Protein AF-A0A3B9H0K9-F1 (afdb_monomer)

Solvent-accessible surface area (backbone atoms only — not comparable to fu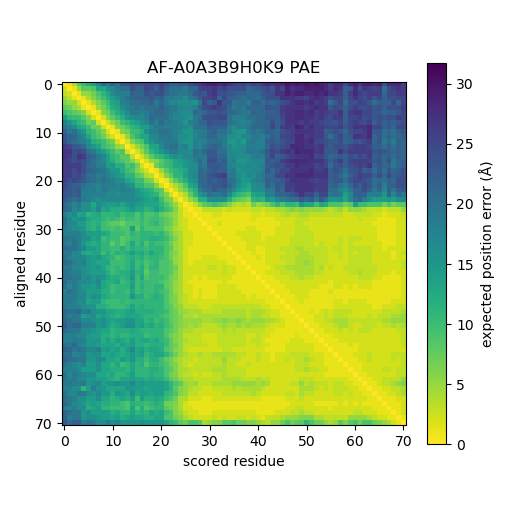ll-atom values): 4822 Å² total; per-residue (Å²): 139,80,79,79,75,77,79,75,81,82,81,66,73,86,73,93,86,84,79,64,81,91,64,81,70,53,69,44,55,21,74,81,82,61,50,63,39,51,53,90,57,37,45,40,35,26,46,43,95,89,71,47,82,38,84,27,90,82,75,72,73,70,74,67,63,50,37,37,66,78,123

Radius of gyration: 13.81 Å; Cα contacts (8 Å, |Δi|>4): 91; chains: 1; bounding box: 30×40×34 Å

Nearest PDB structures (foldseek):
  1g2r-assembly1_A  TM=8.811E-01  e=4.279E-03  Streptococcus pneumoniae
  3j6x-assembly1_21  TM=4.465E-01  e=3.151E+00  Saccharomyces cerevisiae W303
  2dlg-assembly1_A  TM=3.233E-01  e=5.945E+00  Homo sapiens

Structure (mmCIF, N/CA/C/O backbone):
data_AF-A0A3B9H0K9-F1
#
_entry.id   AF-A0A3B9H0K9-F1
#
loop_
_atom_site.group_PDB
_atom_site.id
_atom_site.type_symbol
_atom_site.label_atom_id
_atom_site.label_alt_id
_atom_site.label_comp_id
_atom_site.label_asym_id
_atom_site.label_entity_id
_atom_site.label_seq_id
_atom_site.pdbx_PDB_ins_code
_atom_site.Cartn_x
_atom_site.Cartn_y
_atom_site.Cartn_z
_atom_site.occupancy
_atom_site.B_iso_or_equiv
_atom_site.auth_seq_id
_atom_site.auth_comp_id
_atom_site.auth_asym_id
_atom_site.auth_atom_id
_atom_site.pdbx_PDB_model_num
ATOM 1 N N . MET A 1 1 ? 4.542 27.861 -9.054 1.00 44.81 1 MET A N 1
ATOM 2 C CA . MET A 1 1 ? 5.868 27.395 -8.582 1.00 44.81 1 MET A CA 1
ATOM 3 C C . MET A 1 1 ? 5.838 25.880 -8.439 1.00 44.81 1 MET A C 1
ATOM 5 O O . MET A 1 1 ? 5.737 25.363 -7.336 1.00 44.81 1 MET A O 1
ATOM 9 N N . THR A 1 2 ? 5.876 25.159 -9.556 1.00 42.62 2 THR A N 1
ATOM 10 C CA . THR A 1 2 ? 5.924 23.691 -9.553 1.00 42.62 2 THR A CA 1
ATOM 11 C C . THR A 1 2 ? 7.389 23.320 -9.709 1.00 42.62 2 THR A C 1
ATOM 13 O O . THR A 1 2 ? 7.956 23.504 -10.783 1.00 42.62 2 THR A O 1
ATOM 16 N N . LYS A 1 3 ? 8.048 22.916 -8.618 1.00 41.91 3 LYS A N 1
ATOM 17 C CA . LYS A 1 3 ? 9.434 22.436 -8.689 1.00 41.91 3 LYS A CA 1
ATOM 18 C C . LYS A 1 3 ? 9.457 21.234 -9.645 1.00 41.91 3 LYS A C 1
ATOM 20 O O . LYS A 1 3 ? 8.664 20.313 -9.432 1.00 41.91 3 LYS A O 1
ATOM 25 N N . PRO A 1 4 ? 10.309 21.224 -10.684 1.00 48.25 4 PRO A N 1
ATOM 26 C CA . PRO A 1 4 ? 10.457 20.041 -11.510 1.00 48.25 4 PRO A CA 1
ATOM 27 C C . PRO A 1 4 ? 10.991 18.927 -10.612 1.00 48.25 4 PRO A C 1
ATOM 29 O O . PRO A 1 4 ? 11.981 19.112 -9.900 1.00 48.25 4 PRO A O 1
ATOM 32 N N . HIS A 1 5 ? 10.279 17.802 -10.580 1.00 48.00 5 HIS A N 1
ATOM 33 C CA . HIS A 1 5 ? 10.743 16.636 -9.847 1.00 48.00 5 HIS A CA 1
ATOM 34 C C . HIS A 1 5 ? 12.045 16.162 -10.505 1.00 48.00 5 HIS A C 1
ATOM 36 O O . HIS A 1 5 ? 12.066 15.991 -11.728 1.00 48.00 5 HIS A O 1
ATOM 42 N N . PRO A 1 6 ? 13.130 15.976 -9.735 1.00 47.81 6 PRO A N 1
ATOM 43 C CA . PRO A 1 6 ? 14.345 15.384 -10.265 1.00 47.81 6 PRO A CA 1
ATOM 44 C C . PRO A 1 6 ? 13.991 13.993 -10.795 1.00 47.81 6 PRO A C 1
ATOM 46 O O . PRO A 1 6 ? 13.456 13.160 -10.061 1.00 47.81 6 PRO A O 1
ATOM 49 N N . LYS A 1 7 ? 14.222 13.777 -12.095 1.00 44.38 7 LYS A N 1
ATOM 50 C CA . LYS A 1 7 ? 14.081 12.474 -12.751 1.00 44.38 7 LYS A CA 1
ATOM 51 C C . LYS A 1 7 ? 14.966 11.499 -11.975 1.00 44.38 7 LYS A C 1
ATOM 53 O O . LYS A 1 7 ? 16.177 11.681 -11.931 1.00 44.38 7 LYS A O 1
ATOM 58 N N . SER A 1 8 ? 14.361 10.535 -11.289 1.00 53.53 8 SER A N 1
ATOM 59 C CA . SER A 1 8 ? 15.106 9.555 -10.504 1.00 53.53 8 SER A CA 1
ATOM 60 C C . SER A 1 8 ? 15.944 8.696 -11.444 1.00 53.53 8 SER A C 1
ATOM 62 O O . SER A 1 8 ? 15.372 7.980 -12.268 1.00 53.53 8 SER A O 1
ATOM 64 N N . ASP A 1 9 ? 17.268 8.771 -11.307 1.00 43.66 9 ASP A N 1
ATOM 65 C CA . ASP A 1 9 ? 18.196 7.874 -11.986 1.00 43.66 9 ASP A CA 1
ATOM 66 C C . ASP A 1 9 ? 17.840 6.420 -11.661 1.00 43.66 9 ASP A C 1
ATOM 68 O O . ASP A 1 9 ? 17.716 5.993 -10.507 1.00 43.66 9 ASP A O 1
ATOM 72 N N . VAL A 1 10 ? 17.590 5.687 -12.737 1.00 51.03 10 VAL A N 1
ATOM 73 C CA . VAL A 1 10 ? 17.056 4.333 -12.773 1.00 51.03 10 VAL A CA 1
ATOM 74 C C . VAL A 1 10 ? 18.155 3.349 -12.367 1.00 51.03 10 VAL A C 1
ATOM 76 O O . VAL A 1 10 ? 18.953 2.903 -13.181 1.00 51.03 10 VAL A O 1
ATOM 79 N N . ALA A 1 11 ? 18.165 2.964 -11.092 1.00 47.19 11 ALA A N 1
ATOM 80 C CA . ALA A 1 11 ? 18.672 1.658 -10.674 1.00 47.19 11 ALA A CA 1
ATOM 81 C C . ALA A 1 11 ? 17.475 0.695 -10.611 1.00 47.19 11 ALA A C 1
ATOM 83 O O . ALA A 1 11 ? 16.907 0.449 -9.546 1.00 47.19 11 ALA A O 1
ATOM 84 N N . VAL A 1 12 ? 17.033 0.242 -11.789 1.00 50.78 12 VAL A N 1
ATOM 85 C CA . VAL A 1 12 ? 15.983 -0.772 -11.965 1.00 50.78 12 VAL A CA 1
ATOM 86 C C . VAL A 1 12 ? 16.674 -2.129 -11.963 1.00 50.78 12 VAL A C 1
ATOM 88 O O . VAL A 1 12 ? 17.316 -2.523 -12.932 1.00 50.78 12 VAL A O 1
ATOM 91 N N . THR A 1 13 ? 16.594 -2.830 -10.837 1.00 47.03 13 THR A N 1
ATOM 92 C CA . THR A 1 13 ? 16.907 -4.259 -10.779 1.00 47.03 13 THR A CA 1
ATOM 93 C C . THR A 1 13 ? 15.814 -4.997 -11.546 1.00 47.03 13 THR A C 1
ATOM 95 O O . THR A 1 13 ? 14.639 -4.862 -11.211 1.00 47.03 13 THR A O 1
ATOM 98 N N . GLY A 1 14 ? 16.206 -5.678 -12.622 1.00 54.81 14 GLY A N 1
ATOM 99 C CA . GLY A 1 14 ? 15.331 -6.083 -13.717 1.00 54.81 14 GLY A CA 1
ATOM 100 C C . GLY A 1 14 ? 14.124 -6.946 -13.349 1.00 54.81 14 GLY A C 1
ATOM 101 O O . GLY A 1 14 ? 14.231 -7.955 -12.663 1.00 54.81 14 GLY A O 1
ATOM 102 N N . THR A 1 15 ? 12.982 -6.586 -13.921 1.00 44.59 15 THR A N 1
ATOM 103 C CA . THR A 1 15 ? 12.230 -7.405 -14.885 1.00 44.59 15 THR A CA 1
ATOM 104 C C . THR A 1 15 ? 11.455 -6.414 -15.766 1.00 44.59 15 THR A C 1
ATOM 106 O O . THR A 1 15 ? 11.125 -5.319 -15.318 1.00 44.59 15 THR A O 1
ATOM 109 N N . GLU A 1 16 ? 11.326 -6.719 -17.049 1.00 51.00 16 GLU A N 1
ATOM 110 C CA . GLU A 1 16 ? 11.116 -5.771 -18.150 1.00 51.00 16 GLU A CA 1
ATOM 111 C C . GLU A 1 16 ? 9.849 -4.895 -18.030 1.00 51.00 16 GLU A C 1
ATOM 113 O O . GLU A 1 16 ? 8.755 -5.394 -17.783 1.00 51.00 16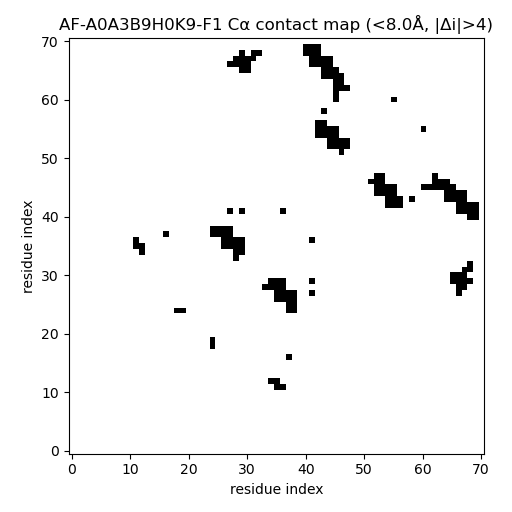 GLU A O 1
ATOM 118 N N . GLY A 1 17 ? 10.002 -3.583 -18.261 1.00 45.72 17 GLY A N 1
ATOM 119 C CA . GLY A 1 17 ? 8.901 -2.618 -18.367 1.00 45.72 17 GLY A CA 1
ATOM 120 C C . GLY A 1 17 ? 9.385 -1.173 -18.574 1.00 45.72 17 GLY A C 1
ATOM 121 O O . GLY A 1 17 ? 9.715 -0.481 -17.614 1.00 45.72 17 GLY A O 1
ATOM 122 N N . ILE A 1 18 ? 9.444 -0.709 -19.830 1.00 51.06 18 ILE A N 1
ATOM 123 C CA . ILE A 1 18 ? 9.684 0.691 -20.260 1.00 51.06 18 ILE A CA 1
ATOM 124 C C . ILE A 1 18 ? 8.822 0.933 -21.525 1.00 51.06 18 ILE A C 1
ATOM 126 O O . ILE A 1 18 ? 8.737 -0.010 -22.311 1.00 51.06 18 ILE A O 1
ATOM 130 N N . PRO A 1 19 ? 8.259 2.127 -21.839 1.00 44.72 19 PRO A N 1
ATOM 131 C CA . PRO A 1 19 ? 8.111 3.374 -21.076 1.00 44.72 19 PRO A CA 1
ATOM 132 C C . PRO A 1 19 ? 6.633 3.767 -20.846 1.00 44.72 19 PRO A C 1
ATOM 134 O O . PRO A 1 19 ? 5.778 3.580 -21.708 1.00 44.72 19 PRO A O 1
ATOM 137 N N . ALA A 1 20 ? 6.329 4.419 -19.720 1.00 51.31 20 ALA A N 1
ATOM 138 C CA . ALA A 1 20 ? 5.055 5.126 -19.572 1.00 51.31 20 ALA A CA 1
ATOM 139 C C . ALA A 1 20 ? 5.158 6.505 -20.244 1.00 51.31 20 ALA A C 1
ATO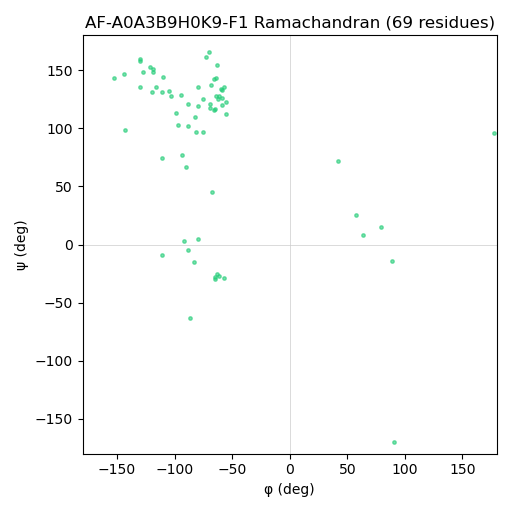M 141 O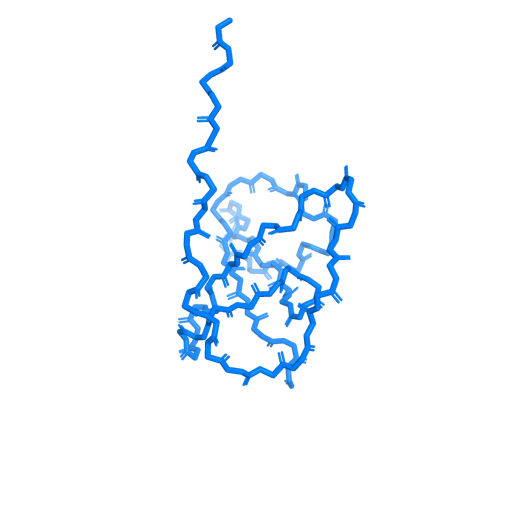 O . ALA A 1 20 ? 5.659 7.469 -19.655 1.00 51.31 20 ALA A O 1
ATOM 142 N N . ASP A 1 21 ? 4.690 6.586 -21.489 1.00 44.97 21 ASP A N 1
ATOM 143 C CA . ASP A 1 21 ? 4.397 7.859 -22.136 1.00 44.97 21 ASP A CA 1
ATOM 144 C C . ASP A 1 21 ? 3.227 8.539 -21.408 1.00 44.97 21 ASP A C 1
ATOM 146 O O . ASP A 1 21 ? 2.100 8.050 -21.365 1.00 44.97 21 ASP A O 1
ATOM 150 N N . GLY A 1 22 ? 3.511 9.695 -20.810 1.00 49.38 22 GLY A N 1
ATOM 151 C CA . GLY A 1 22 ? 2.514 10.736 -20.553 1.00 49.38 22 GLY A CA 1
ATOM 152 C C . GLY A 1 22 ? 1.716 10.702 -19.244 1.00 49.38 22 GLY A C 1
ATOM 153 O O . GLY A 1 22 ? 1.151 11.738 -18.900 1.00 49.38 22 GLY A O 1
ATOM 154 N N . SER A 1 23 ? 1.691 9.620 -18.460 1.00 48.25 23 SER A N 1
ATOM 155 C CA . SER A 1 23 ? 1.007 9.637 -17.150 1.00 48.25 23 SER A CA 1
ATOM 156 C C . SER A 1 23 ? 1.740 8.824 -16.080 1.00 48.25 23 SER A C 1
ATOM 158 O O . SER A 1 23 ? 1.601 7.607 -16.017 1.00 48.25 23 SER A O 1
ATOM 160 N N . ASP A 1 24 ? 2.509 9.511 -15.230 1.00 54.72 24 ASP A N 1
ATOM 161 C CA . ASP A 1 24 ? 3.113 8.995 -13.990 1.00 54.72 24 ASP A CA 1
ATOM 162 C C . ASP A 1 24 ? 3.714 7.579 -14.084 1.00 54.72 24 ASP A C 1
ATOM 164 O O . ASP A 1 24 ? 3.222 6.627 -13.472 1.00 54.72 24 ASP A O 1
ATOM 168 N N . ALA A 1 25 ? 4.853 7.465 -14.776 1.00 61.78 25 ALA A N 1
ATOM 169 C CA . ALA A 1 25 ? 5.792 6.340 -14.672 1.00 61.78 25 ALA A CA 1
ATOM 170 C C . ALA A 1 25 ? 6.474 6.297 -13.284 1.00 61.78 25 ALA A C 1
ATOM 172 O O . ALA A 1 25 ? 7.698 6.236 -13.159 1.00 61.78 25 ALA A O 1
ATOM 173 N N . SER A 1 26 ? 5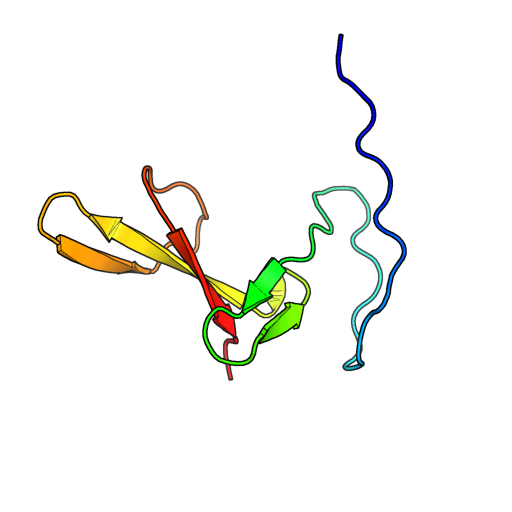.702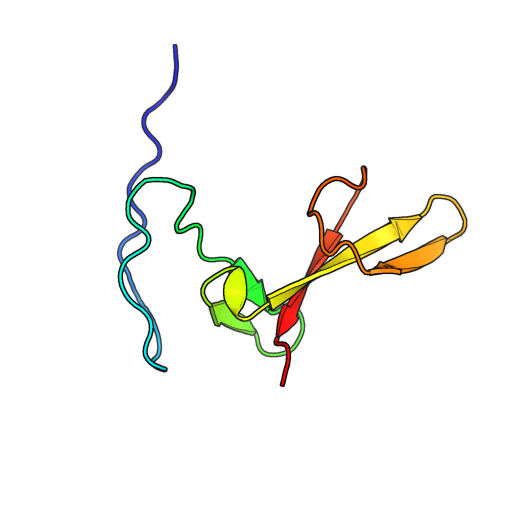 6.465 -12.210 1.00 82.12 26 SER A N 1
ATOM 174 C CA . SER A 1 26 ? 6.243 6.633 -10.874 1.00 82.12 26 SER A CA 1
ATOM 175 C C . SER A 1 26 ? 6.569 5.264 -10.289 1.00 82.12 26 SER A C 1
ATOM 177 O O . SER A 1 26 ? 5.669 4.497 -9.945 1.00 82.12 26 SER A O 1
ATOM 179 N N . VAL A 1 27 ? 7.859 4.974 -10.158 1.00 89.56 27 VAL A N 1
ATOM 180 C CA . VAL A 1 27 ? 8.336 3.759 -9.497 1.00 89.56 27 VAL A CA 1
ATOM 181 C C . VAL A 1 27 ? 7.965 3.811 -8.011 1.00 89.56 27 VAL A C 1
ATOM 183 O O . VAL A 1 27 ? 7.977 4.870 -7.364 1.00 89.56 27 VAL A O 1
ATOM 186 N N . ARG A 1 28 ? 7.605 2.658 -7.458 1.00 94.19 28 ARG A N 1
ATOM 187 C CA . ARG A 1 28 ? 7.276 2.454 -6.046 1.00 94.19 28 ARG A CA 1
ATOM 188 C C . ARG A 1 28 ? 8.063 1.265 -5.519 1.00 94.19 28 ARG A C 1
ATOM 190 O O . ARG A 1 28 ? 8.542 0.433 -6.280 1.00 94.19 28 ARG A O 1
ATOM 197 N N . GLN A 1 29 ? 8.216 1.201 -4.203 1.00 95.19 29 GLN A N 1
ATOM 198 C CA . GLN A 1 29 ? 8.892 0.091 -3.550 1.00 95.19 29 GLN A CA 1
ATOM 199 C C . GLN A 1 29 ? 7.862 -0.837 -2.912 1.00 95.19 29 GLN A C 1
ATOM 201 O O . GLN A 1 29 ? 7.026 -0.380 -2.130 1.00 95.19 29 GLN A O 1
ATOM 206 N N . CYS A 1 30 ? 7.945 -2.131 -3.213 1.00 96.19 30 CYS A N 1
ATOM 207 C CA . CYS A 1 30 ? 7.166 -3.148 -2.522 1.00 96.19 30 CYS A CA 1
ATOM 208 C C . CYS A 1 30 ? 7.546 -3.162 -1.034 1.00 9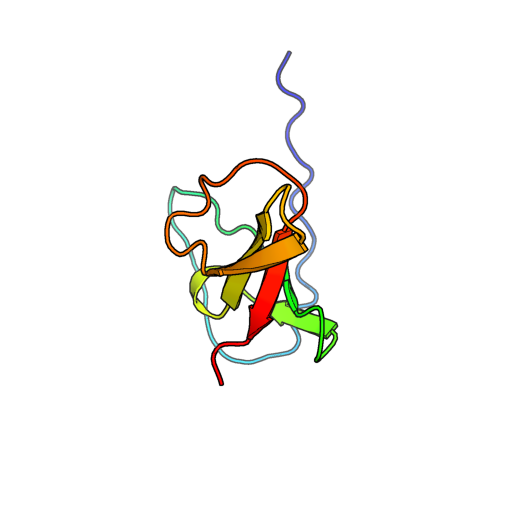6.19 30 CYS A C 1
ATOM 210 O O . CYS A 1 30 ? 8.721 -3.277 -0.683 1.00 96.19 30 CYS A O 1
ATOM 212 N N . ALA A 1 31 ? 6.562 -3.068 -0.143 1.00 95.94 31 ALA A N 1
ATOM 213 C CA . ALA A 1 31 ? 6.796 -3.061 1.299 1.00 95.94 31 ALA A CA 1
ATOM 214 C C . ALA A 1 31 ? 7.384 -4.390 1.811 1.00 95.94 31 ALA A C 1
ATOM 216 O O . ALA A 1 31 ? 8.141 -4.388 2.786 1.00 95.94 31 ALA A O 1
ATOM 217 N N . VAL A 1 32 ? 7.059 -5.497 1.132 1.00 96.75 32 VAL A N 1
ATOM 218 C CA . VAL A 1 32 ? 7.457 -6.863 1.497 1.00 96.75 32 VAL A CA 1
ATOM 219 C C . VAL A 1 32 ? 8.833 -7.203 0.922 1.00 96.75 32 VAL A C 1
ATOM 221 O O . VAL A 1 32 ? 9.781 -7.388 1.677 1.00 96.75 32 VAL A O 1
ATOM 224 N N . THR A 1 33 ? 8.966 -7.225 -0.408 1.00 96.12 33 THR A N 1
ATOM 225 C CA . THR A 1 33 ? 10.195 -7.666 -1.099 1.00 96.12 33 THR A CA 1
ATOM 226 C C . THR A 1 33 ? 11.256 -6.580 -1.205 1.00 96.12 33 THR A C 1
ATOM 228 O O . THR A 1 33 ? 12.409 -6.871 -1.500 1.00 96.12 33 THR A O 1
ATOM 231 N N . ARG A 1 34 ? 10.881 -5.315 -0.975 1.00 95.38 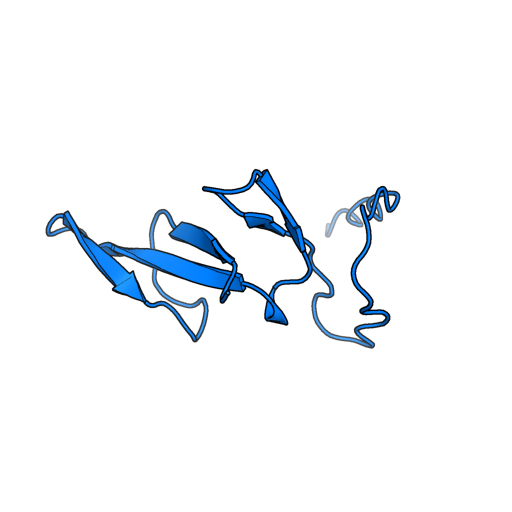34 ARG A N 1
ATOM 232 C CA . ARG A 1 34 ? 11.741 -4.136 -1.157 1.00 95.38 34 ARG A CA 1
ATOM 233 C C . ARG A 1 34 ? 12.189 -3.883 -2.600 1.00 95.38 34 ARG A C 1
ATOM 235 O O . ARG A 1 34 ? 12.950 -2.939 -2.807 1.00 95.38 34 ARG A O 1
ATOM 242 N N . GLU A 1 35 ? 11.658 -4.618 -3.574 1.00 94.06 35 GLU A N 1
ATOM 243 C CA . GLU A 1 35 ? 11.849 -4.372 -5.008 1.00 94.06 35 GLU A CA 1
ATOM 244 C C . GLU A 1 35 ? 11.236 -3.030 -5.427 1.00 94.06 35 GLU A C 1
ATOM 246 O O . GLU A 1 35 ? 10.178 -2.636 -4.924 1.00 94.06 35 GLU A O 1
ATOM 251 N N . ARG A 1 36 ? 11.899 -2.324 -6.351 1.00 93.31 36 ARG A N 1
ATOM 252 C CA . ARG A 1 36 ? 11.392 -1.090 -6.963 1.00 93.31 36 ARG A CA 1
ATOM 253 C C . ARG A 1 36 ? 10.780 -1.415 -8.321 1.00 93.31 36 ARG A C 1
ATOM 255 O O . ARG A 1 36 ? 11.505 -1.801 -9.229 1.00 93.31 36 ARG A O 1
ATOM 262 N N . LEU A 1 37 ? 9.469 -1.249 -8.442 1.00 91.50 37 LEU A N 1
ATOM 263 C CA . LEU A 1 37 ? 8.680 -1.634 -9.611 1.00 91.50 37 LEU A CA 1
ATOM 264 C C . LEU A 1 37 ? 7.793 -0.466 -10.054 1.00 91.50 37 LEU A C 1
ATOM 266 O O . LEU A 1 37 ? 7.499 0.438 -9.261 1.00 91.50 37 LEU A O 1
ATOM 270 N N . GLY A 1 38 ? 7.362 -0.476 -11.313 1.00 91.69 38 GLY A N 1
ATOM 271 C CA . GLY A 1 38 ? 6.287 0.407 -11.752 1.00 91.69 38 GLY A CA 1
ATOM 272 C C . GLY A 1 38 ? 4.983 0.086 -11.017 1.00 91.69 38 GLY A C 1
ATOM 273 O O . GLY A 1 38 ? 4.794 -1.016 -10.491 1.00 91.69 38 GLY A O 1
ATOM 274 N N . LYS A 1 39 ? 4.096 1.078 -10.912 1.00 89.88 39 LYS A N 1
ATOM 275 C CA . LYS A 1 39 ? 2.846 0.946 -10.146 1.00 89.88 39 LYS A CA 1
ATOM 276 C C . LYS A 1 39 ? 1.933 -0.148 -10.704 1.00 89.88 39 LYS A C 1
ATOM 278 O O . LYS A 1 39 ? 1.195 -0.752 -9.948 1.00 89.88 39 LYS A O 1
ATOM 283 N N . GLU A 1 40 ? 2.028 -0.436 -11.996 1.00 89.81 40 GLU A N 1
ATOM 284 C CA . GLU A 1 40 ? 1.289 -1.479 -12.702 1.00 89.81 40 GLU A CA 1
ATOM 285 C C . GLU A 1 40 ? 1.597 -2.900 -12.206 1.00 89.81 40 GLU A C 1
ATOM 287 O O . GLU A 1 40 ? 0.743 -3.775 -12.303 1.00 89.81 40 GLU A O 1
ATOM 292 N N . ALA A 1 41 ? 2.781 -3.123 -11.628 1.00 92.56 41 ALA A N 1
ATOM 293 C CA . ALA A 1 41 ? 3.171 -4.403 -11.033 1.00 92.56 41 ALA A CA 1
ATOM 294 C C . ALA A 1 41 ? 2.848 -4.488 -9.525 1.00 92.56 41 ALA A C 1
ATOM 296 O O . ALA A 1 41 ? 3.205 -5.460 -8.850 1.00 92.56 41 ALA A O 1
ATOM 297 N N . LEU A 1 42 ? 2.218 -3.452 -8.963 1.00 93.81 42 LEU A N 1
ATOM 298 C CA . LEU A 1 42 ? 1.967 -3.305 -7.535 1.00 93.81 42 LEU A CA 1
ATOM 299 C C . LEU A 1 42 ? 0.482 -3.017 -7.272 1.00 93.81 42 LEU A C 1
ATOM 301 O O . LEU A 1 42 ? -0.192 -2.333 -8.030 1.00 93.81 42 LEU A O 1
ATOM 305 N N . VAL A 1 43 ? -0.026 -3.468 -6.129 1.00 95.38 43 VAL A N 1
ATOM 306 C CA . VAL A 1 43 ? -1.354 -3.097 -5.624 1.00 95.38 43 VAL A CA 1
ATOM 307 C C . VAL A 1 43 ? -1.184 -2.233 -4.381 1.00 95.38 43 VAL A C 1
ATOM 309 O O . VAL A 1 43 ? -0.433 -2.583 -3.463 1.00 95.38 43 VAL A O 1
ATOM 312 N N . ARG A 1 44 ? -1.888 -1.096 -4.337 1.00 95.88 44 ARG A N 1
ATOM 313 C CA . ARG A 1 44 ? -1.963 -0.254 -3.140 1.00 95.88 44 ARG A CA 1
ATOM 314 C C . ARG A 1 44 ? -2.968 -0.839 -2.151 1.00 95.88 44 ARG A C 1
ATOM 316 O O . ARG A 1 44 ? -4.087 -1.195 -2.512 1.00 95.88 44 ARG A O 1
ATOM 323 N N . PHE A 1 45 ? -2.588 -0.866 -0.882 1.00 97.06 45 PHE A N 1
ATOM 324 C CA . PHE A 1 45 ? -3.475 -1.155 0.239 1.00 97.06 45 PHE A CA 1
ATOM 325 C C . PHE A 1 45 ? -3.509 0.042 1.180 1.00 97.06 45 PHE A C 1
ATOM 327 O O . PHE A 1 45 ? -2.451 0.550 1.546 1.00 97.06 45 PHE A O 1
ATOM 334 N N . ALA A 1 46 ? -4.696 0.490 1.579 1.00 96.81 46 ALA A N 1
ATOM 335 C CA . ALA A 1 46 ? -4.899 1.592 2.516 1.00 96.81 46 ALA A CA 1
ATOM 336 C C . ALA A 1 46 ? -5.452 1.075 3.850 1.00 96.81 46 ALA A C 1
ATOM 338 O O . ALA A 1 46 ? -6.250 0.138 3.870 1.00 96.81 46 ALA A O 1
ATOM 339 N N . LEU A 1 47 ? -5.033 1.682 4.962 1.00 95.75 47 LEU A N 1
ATOM 340 C CA . LEU A 1 47 ? -5.595 1.394 6.283 1.00 95.75 47 LEU A CA 1
ATOM 341 C C . LEU A 1 47 ? -6.806 2.302 6.535 1.00 95.75 47 LEU A C 1
ATOM 343 O O . LEU A 1 47 ? -6.661 3.526 6.518 1.00 95.75 47 LEU A O 1
ATOM 347 N N . SER A 1 48 ? -7.981 1.715 6.769 1.00 91.94 48 SER A N 1
ATOM 348 C CA . SER A 1 48 ? -9.176 2.470 7.155 1.00 91.94 48 SER A CA 1
ATOM 349 C C . SER A 1 48 ? -9.076 2.977 8.604 1.00 91.94 48 SER A C 1
ATOM 351 O O . SER A 1 48 ? -8.291 2.441 9.393 1.00 91.94 48 SER A O 1
ATOM 353 N N . PRO A 1 49 ? -9.885 3.978 8.996 1.00 91.75 49 PRO A N 1
ATOM 354 C CA . PRO A 1 49 ? -9.966 4.431 10.387 1.00 91.75 49 PRO A CA 1
ATOM 355 C C . PRO A 1 49 ? -10.339 3.320 11.378 1.00 91.75 49 PRO A C 1
ATOM 357 O O . PRO A 1 49 ? -9.883 3.342 12.516 1.00 91.75 49 PRO A O 1
ATOM 360 N N . ASP A 1 50 ? -11.096 2.319 10.927 1.00 93.38 50 ASP A N 1
ATOM 361 C CA . ASP A 1 50 ? -11.502 1.156 11.727 1.00 93.38 50 ASP A CA 1
ATOM 362 C C . ASP A 1 50 ? -10.399 0.086 11.845 1.00 93.38 50 ASP A C 1
ATOM 364 O O . ASP A 1 50 ? -10.622 -0.995 12.384 1.00 93.38 50 ASP A O 1
ATOM 368 N N . GLY A 1 51 ? -9.202 0.355 11.313 1.00 92.25 51 GLY A N 1
ATOM 369 C CA . GLY A 1 51 ? -8.069 -0.567 11.353 1.00 92.25 51 GLY A CA 1
ATOM 370 C C . GLY A 1 51 ? -8.126 -1.682 10.305 1.00 92.25 51 GLY A C 1
ATOM 371 O O . GLY A 1 51 ? -7.376 -2.653 10.407 1.00 92.25 51 GLY A O 1
ATOM 372 N N . VAL A 1 52 ? -8.979 -1.559 9.282 1.00 94.50 52 VAL A N 1
ATOM 373 C CA . VAL A 1 52 ? -9.142 -2.576 8.233 1.00 94.50 52 VAL A CA 1
ATOM 374 C C . VAL A 1 52 ? -8.268 -2.250 7.026 1.00 94.50 52 VAL A C 1
ATOM 376 O O . VAL A 1 52 ? -8.309 -1.150 6.470 1.00 94.50 52 VAL A O 1
ATOM 379 N N . VAL A 1 53 ? -7.482 -3.228 6.580 1.00 94.88 53 VAL A N 1
ATOM 380 C CA . VAL A 1 53 ? -6.647 -3.105 5.380 1.00 94.88 53 VAL A CA 1
ATOM 381 C C . VAL A 1 53 ? -7.507 -3.309 4.131 1.00 94.88 53 VAL A C 1
ATOM 383 O O . VAL A 1 53 ? -8.076 -4.377 3.923 1.00 94.88 53 VAL A O 1
ATOM 386 N N . THR A 1 54 ? -7.579 -2.287 3.279 1.00 95.12 54 THR A N 1
ATOM 387 C CA . THR A 1 54 ? -8.444 -2.245 2.091 1.00 95.12 54 THR A CA 1
ATOM 388 C C . THR A 1 54 ? -7.614 -2.178 0.812 1.00 95.12 54 THR A C 1
ATOM 390 O O . THR A 1 54 ? -6.667 -1.398 0.731 1.00 95.12 54 THR A O 1
ATOM 393 N N . ARG A 1 55 ? -7.978 -2.968 -0.207 1.00 94.81 55 ARG A N 1
ATOM 394 C CA . ARG A 1 55 ? -7.389 -2.880 -1.556 1.00 94.81 55 ARG A CA 1
ATOM 395 C C . ARG A 1 55 ? -7.823 -1.576 -2.223 1.00 94.81 55 ARG A C 1
ATOM 397 O O . ARG A 1 55 ? -9.013 -1.365 -2.430 1.00 94.81 55 ARG A O 1
ATOM 404 N N . ASP A 1 56 ? -6.868 -0.735 -2.597 1.00 95.56 56 ASP A N 1
ATOM 405 C CA . ASP A 1 56 ? -7.109 0.541 -3.269 1.00 95.56 56 ASP A CA 1
ATOM 406 C C . ASP A 1 56 ? -6.628 0.495 -4.723 1.00 95.56 56 ASP A C 1
ATOM 408 O O . ASP A 1 56 ? -5.598 1.061 -5.081 1.00 95.56 56 ASP A O 1
ATOM 412 N N . VAL A 1 57 ? -7.387 -0.204 -5.569 1.00 91.50 57 VAL A N 1
ATOM 413 C CA . VAL A 1 57 ? -7.063 -0.385 -6.997 1.00 91.50 57 VAL A CA 1
ATOM 414 C C . VAL A 1 57 ? -7.108 0.940 -7.769 1.00 91.50 57 VAL A C 1
ATOM 416 O O . VAL A 1 57 ? -6.409 1.100 -8.761 1.00 91.50 57 VAL A O 1
ATOM 419 N N . ALA A 1 58 ? -7.919 1.899 -7.312 1.00 92.69 58 ALA A N 1
ATOM 420 C CA . ALA A 1 58 ? -8.045 3.213 -7.939 1.00 92.69 58 ALA A CA 1
ATOM 421 C C . ALA A 1 58 ? -7.037 4.245 -7.406 1.00 92.69 58 ALA A C 1
ATOM 423 O O . ALA A 1 58 ? -7.024 5.368 -7.907 1.00 92.69 58 ALA A O 1
ATOM 424 N N . GLU A 1 59 ? -6.239 3.892 -6.392 1.00 93.12 59 GLU A N 1
ATOM 425 C CA . GLU A 1 59 ? -5.243 4.754 -5.739 1.00 93.12 59 GLU A CA 1
ATOM 426 C C . GLU A 1 59 ? -5.819 6.055 -5.139 1.00 93.12 59 GLU A C 1
ATOM 428 O O . GLU A 1 59 ? -5.121 7.062 -5.010 1.00 93.12 59 GLU A O 1
ATOM 433 N N . LYS A 1 60 ? -7.109 6.060 -4.785 1.00 94.62 60 LYS A N 1
ATOM 434 C CA . LYS A 1 60 ? -7.847 7.268 -4.372 1.00 94.62 60 LYS A CA 1
ATOM 435 C C . LYS A 1 60 ? -8.235 7.281 -2.902 1.00 94.62 60 LYS A C 1
ATOM 437 O O . LYS A 1 60 ? -8.717 8.307 -2.421 1.0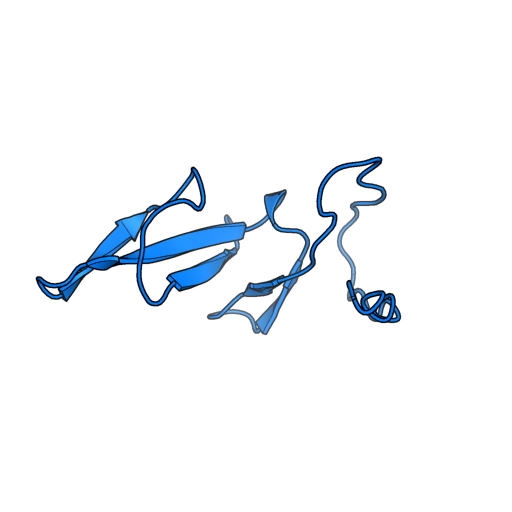0 94.62 60 LYS A O 1
ATOM 442 N N . LEU A 1 61 ? -8.051 6.175 -2.181 1.00 95.50 61 LEU A N 1
ATOM 443 C CA . LEU A 1 61 ? -8.438 6.128 -0.776 1.00 95.50 61 LEU A CA 1
ATOM 444 C C . LEU A 1 61 ? -7.530 7.035 0.074 1.00 95.50 61 LEU A C 1
ATOM 446 O O . LEU A 1 61 ? -6.305 7.048 -0.118 1.00 95.50 61 LEU A O 1
ATOM 450 N N . PRO A 1 62 ? -8.102 7.793 1.027 1.00 93.38 62 PRO A N 1
ATOM 451 C CA . PRO A 1 62 ? -7.323 8.658 1.898 1.00 93.38 62 PRO A CA 1
ATOM 452 C C . PRO A 1 62 ? -6.484 7.840 2.889 1.00 93.38 62 PRO A C 1
ATOM 454 O O . PRO A 1 62 ? -6.709 6.652 3.110 1.00 93.38 62 PRO A O 1
ATOM 457 N N . GLY A 1 63 ? -5.522 8.506 3.527 1.00 89.56 63 GLY A N 1
ATOM 458 C CA . GLY A 1 63 ? -4.715 7.916 4.594 1.00 89.56 63 GLY A CA 1
ATOM 459 C C . GLY A 1 63 ? -3.434 7.225 4.120 1.00 89.56 63 GLY A C 1
ATOM 460 O O . GLY A 1 63 ? -2.987 7.366 2.976 1.00 89.56 63 GLY A O 1
ATOM 461 N N . ARG A 1 64 ? -2.792 6.509 5.052 1.00 89.81 64 ARG A N 1
ATOM 462 C CA . ARG A 1 64 ? -1.526 5.811 4.800 1.00 89.81 64 ARG A CA 1
ATOM 463 C C . ARG A 1 64 ? -1.799 4.547 3.989 1.00 89.81 64 ARG A C 1
ATOM 465 O O . ARG A 1 64 ? -2.573 3.693 4.411 1.00 89.81 64 ARG A O 1
ATOM 472 N N . GLY A 1 65 ? -1.113 4.429 2.853 1.00 94.56 65 GLY A N 1
ATOM 473 C CA . GLY A 1 65 ? -1.140 3.227 2.029 1.00 94.56 65 GLY A CA 1
ATOM 474 C C . GLY A 1 65 ? 0.243 2.616 1.831 1.00 94.56 65 GLY A C 1
ATOM 475 O O . GLY A 1 65 ? 1.249 3.323 1.891 1.00 94.56 65 GLY A O 1
ATOM 476 N N . GLY A 1 66 ? 0.277 1.306 1.602 1.00 96.19 66 GLY A N 1
ATOM 477 C CA . GLY A 1 66 ? 1.465 0.531 1.245 1.00 96.19 66 GLY A CA 1
ATOM 478 C C . GLY A 1 66 ? 1.309 -0.122 -0.126 1.00 96.19 66 GLY A C 1
ATOM 479 O O . GLY A 1 66 ? 0.195 -0.417 -0.548 1.00 96.19 66 GLY A O 1
ATOM 480 N N . TRP A 1 67 ? 2.428 -0.335 -0.814 1.00 96.56 67 TRP A N 1
ATOM 481 C CA . TRP A 1 67 ? 2.480 -0.982 -2.125 1.00 96.56 67 TRP A CA 1
ATOM 482 C C . TRP A 1 67 ? 3.006 -2.406 -1.984 1.00 96.56 67 TRP A C 1
ATOM 484 O O . TRP A 1 67 ? 4.017 -2.619 -1.311 1.00 96.56 67 TRP A O 1
ATOM 494 N N . ILE A 1 68 ? 2.334 -3.374 -2.603 1.00 96.62 68 ILE A N 1
ATOM 495 C CA . ILE A 1 68 ? 2.698 -4.796 -2.552 1.00 96.62 68 ILE A CA 1
ATOM 496 C C . ILE A 1 68 ? 2.733 -5.352 -3.976 1.00 96.62 68 ILE A C 1
ATOM 498 O O . ILE A 1 68 ? 1.838 -5.055 -4.760 1.00 96.62 68 ILE A O 1
ATOM 502 N N . LYS A 1 69 ? 3.765 -6.137 -4.302 1.00 95.88 69 LYS A N 1
ATOM 503 C CA . LYS A 1 69 ? 3.885 -6.850 -5.583 1.00 95.88 69 LYS A CA 1
ATOM 504 C C . LYS A 1 69 ? 2.713 -7.811 -5.775 1.00 95.88 69 LYS A C 1
ATOM 506 O O . LYS A 1 69 ? 2.358 -8.526 -4.842 1.00 95.88 69 LYS A O 1
ATOM 511 N N . ALA A 1 70 ? 2.117 -7.786 -6.963 1.00 91.81 70 ALA A N 1
ATOM 512 C CA . ALA A 1 70 ? 1.049 -8.698 -7.360 1.00 91.81 70 ALA A CA 1
ATOM 513 C C . ALA A 1 70 ? 1.638 -9.952 -8.027 1.00 91.81 70 ALA A C 1
ATOM 515 O O . ALA A 1 70 ? 1.495 -10.133 -9.233 1.00 91.81 70 ALA A O 1
ATOM 516 N N . ASP A 1 71 ? 2.353 -10.747 -7.233 1.00 85.12 71 ASP A N 1
ATOM 517 C CA . ASP A 1 71 ? 2.883 -12.073 -7.592 1.00 85.12 71 ASP A CA 1
ATOM 518 C C . ASP A 1 71 ? 2.009 -13.158 -6.940 1.00 85.12 71 ASP A C 1
ATOM 520 O O . ASP A 1 71 ? 1.602 -12.938 -5.770 1.00 85.12 71 ASP A O 1
#

Foldseek 3Di:
DDPPDPPDDDPQPDDDDDDDPDDPQDWDAAPPPRHTDGLVQKWKWAQDPVRDTHTDRVPPDDHDIGIHGPD

pLDDT: mean 77.65, std 21.77, range [41.91, 97.06]

Sequence (71 aa):
MTKPHPKSDVAVTGTEGIPADGSDASVRQCAVTRERLGKEALVRFALSPDGVVTRDVAEKLPGRGGWIKAD

InterPro domains:
  IPR007393 YlxR domain [PF04296] (28-71)
  IPR035931 YlxR-like superfamily [G3DSA:3.30.1230.10] (21-71)
  IPR035931 YlxR-like superfamily [SSF64376] (26-71)

Organism: NCBI:txid81029

Mean predicted aligned error: 10.68 Å

Secondary structure (DSSP, 8-state):
--PPPP-------SS------SS----EE-TTT--EE-GGGEEEEEE-TTS-EEE-TTS---S-EEEEE--